Protein AF-A0A7C5RYH3-F1 (afdb_monomer_lite)

Foldseek 3Di:
DVQVLVVCLVPFQFEEEEACDPPVPSVVSNVVSNRQYEYEDCDDDDDPRHHYDHADLQHGPLVSCAPGQEYEYEADDPVSVVSVVVSCLVRQHKYKYAHPDPDDDPFPFDDGDPGTIGIDHRD

Structure (mmCIF, N/CA/C/O backbone):
data_AF-A0A7C5RYH3-F1
#
_entry.id   AF-A0A7C5RYH3-F1
#
loop_
_atom_site.group_PDB
_atom_site.id
_atom_site.type_symbol
_atom_site.label_atom_id
_atom_site.label_alt_id
_atom_site.label_comp_id
_atom_site.label_asym_id
_atom_site.label_entity_id
_atom_site.label_seq_id
_atom_site.pdbx_PDB_ins_code
_atom_site.Cartn_x
_atom_site.Cartn_y
_atom_site.Cartn_z
_atom_site.occupancy
_atom_site.B_iso_or_equiv
_atom_site.auth_seq_id
_atom_site.auth_comp_id
_atom_site.auth_asym_id
_atom_site.auth_atom_id
_atom_site.pdbx_PDB_model_num
ATOM 1 N N . MET A 1 1 ? 10.563 -3.375 7.337 1.00 87.44 1 MET A N 1
ATOM 2 C CA . MET A 1 1 ? 9.117 -3.408 7.024 1.00 87.44 1 MET A CA 1
ATOM 3 C C . MET A 1 1 ? 8.221 -3.393 8.261 1.00 87.44 1 MET A C 1
ATOM 5 O O . MET A 1 1 ? 7.175 -2.771 8.184 1.00 87.44 1 MET A O 1
ATOM 9 N N . ILE A 1 2 ? 8.636 -3.958 9.407 1.00 90.69 2 ILE A N 1
ATOM 10 C CA . ILE A 1 2 ? 7.852 -3.977 10.666 1.00 90.69 2 ILE A CA 1
ATOM 11 C C . ILE A 1 2 ? 7.256 -2.609 11.037 1.00 90.69 2 ILE A C 1
ATOM 13 O O . ILE A 1 2 ? 6.063 -2.517 11.279 1.00 90.69 2 ILE A O 1
ATOM 17 N N . GLY A 1 3 ? 8.046 -1.529 10.990 1.00 93.75 3 GLY A N 1
ATOM 18 C CA . GLY A 1 3 ? 7.526 -0.193 11.304 1.00 93.75 3 GLY A CA 1
ATOM 19 C C . GLY A 1 3 ? 6.381 0.270 10.393 1.00 93.75 3 GLY A C 1
ATOM 20 O O . GLY A 1 3 ? 5.484 0.954 10.865 1.00 93.75 3 GLY A O 1
ATOM 21 N N . LEU A 1 4 ? 6.369 -0.133 9.117 1.00 96.06 4 LEU A N 1
ATOM 22 C CA . LEU A 1 4 ? 5.270 0.195 8.205 1.00 96.06 4 LEU A CA 1
ATOM 23 C C . LEU A 1 4 ? 4.020 -0.617 8.551 1.00 96.06 4 LEU A C 1
ATOM 25 O O . LEU A 1 4 ? 2.931 -0.061 8.609 1.00 96.06 4 LEU A O 1
ATOM 29 N N . ILE A 1 5 ? 4.194 -1.913 8.822 1.00 97.62 5 ILE A N 1
ATOM 30 C CA . ILE A 1 5 ? 3.107 -2.807 9.238 1.00 97.62 5 ILE A CA 1
ATOM 31 C C . ILE A 1 5 ? 2.443 -2.266 10.506 1.00 97.62 5 ILE A C 1
ATOM 33 O O . ILE A 1 5 ? 1.222 -2.164 10.553 1.00 97.62 5 ILE A O 1
ATOM 37 N N . ASP A 1 6 ? 3.238 -1.879 11.506 1.00 97.00 6 ASP A N 1
ATOM 38 C CA . ASP A 1 6 ? 2.724 -1.334 12.762 1.00 97.00 6 ASP A CA 1
ATOM 39 C C . ASP A 1 6 ? 1.961 -0.030 12.534 1.00 97.00 6 ASP A C 1
ATOM 41 O O . ASP A 1 6 ? 0.803 0.060 12.932 1.00 97.00 6 ASP A O 1
ATOM 45 N N . TYR A 1 7 ? 2.560 0.919 11.804 1.00 97.62 7 TYR A N 1
ATOM 46 C CA . TYR A 1 7 ? 1.914 2.190 11.474 1.00 97.62 7 TYR A CA 1
ATOM 47 C C . TYR A 1 7 ? 0.558 1.992 10.792 1.00 97.62 7 TYR A C 1
ATOM 49 O O . TYR A 1 7 ? -0.415 2.651 11.152 1.00 97.62 7 TYR A O 1
ATOM 57 N N . ILE A 1 8 ? 0.495 1.090 9.807 1.00 98.06 8 ILE A N 1
ATOM 58 C CA . ILE A 1 8 ? -0.748 0.806 9.093 1.00 98.06 8 ILE A CA 1
ATOM 59 C C . ILE A 1 8 ? -1.761 0.155 10.043 1.00 98.06 8 ILE A C 1
ATOM 61 O O . ILE A 1 8 ? -2.892 0.625 10.130 1.00 98.06 8 ILE A O 1
ATOM 65 N N . SER A 1 9 ? -1.356 -0.876 10.791 1.00 97.56 9 SER A N 1
ATOM 66 C CA . SER A 1 9 ? -2.258 -1.617 11.685 1.00 97.56 9 SER A CA 1
ATOM 67 C C . SER A 1 9 ? -2.805 -0.794 12.856 1.00 97.56 9 SER A C 1
ATOM 69 O O . SER A 1 9 ? -3.859 -1.121 13.386 1.00 97.56 9 SER A O 1
ATOM 71 N N . GLU A 1 10 ? -2.108 0.269 13.262 1.00 96.94 10 GLU A N 1
ATOM 72 C CA . GLU A 1 10 ? -2.549 1.183 14.324 1.00 96.94 10 GLU A CA 1
ATOM 73 C C . GLU A 1 10 ? -3.600 2.196 13.843 1.00 96.94 10 GLU A C 1
ATOM 75 O O . GLU A 1 10 ? -4.301 2.782 14.666 1.00 96.94 10 GLU A O 1
ATOM 80 N N . LYS A 1 11 ? -3.696 2.439 12.529 1.00 97.56 11 LYS A N 1
ATOM 81 C CA . LYS A 1 11 ? -4.458 3.566 11.967 1.00 97.56 11 LYS A CA 1
ATOM 82 C C . LYS A 1 11 ? -5.551 3.180 10.982 1.00 97.56 11 LYS A C 1
ATOM 84 O O . LYS A 1 11 ? -6.498 3.942 10.819 1.00 97.56 11 LYS A O 1
ATOM 89 N N . TYR A 1 12 ? -5.426 2.035 10.320 1.00 98.12 12 TYR A N 1
ATOM 90 C CA . TYR A 1 12 ? -6.318 1.650 9.233 1.00 98.12 12 TYR A CA 1
ATOM 91 C C . TYR A 1 12 ? -6.805 0.217 9.399 1.00 98.12 12 TYR A C 1
ATOM 93 O O . TYR A 1 12 ? -6.037 -0.668 9.765 1.00 98.12 12 TYR A O 1
ATOM 101 N N . SER A 1 13 ? -8.068 -0.012 9.035 1.00 97.12 13 SER A N 1
ATOM 102 C CA . SER A 1 13 ? -8.698 -1.340 9.074 1.00 97.12 13 SER A CA 1
ATOM 103 C C . SER A 1 13 ? -8.972 -1.925 7.688 1.00 97.12 13 SER A C 1
ATOM 105 O O . SER A 1 13 ? -9.091 -3.139 7.565 1.00 97.12 13 SER A O 1
ATOM 107 N N . ASN A 1 14 ? -9.068 -1.084 6.650 1.00 97.38 14 ASN A N 1
ATOM 108 C CA . ASN A 1 14 ? -9.335 -1.475 5.262 1.00 97.38 14 ASN A CA 1
ATOM 109 C C . ASN A 1 14 ? -8.263 -0.876 4.356 1.00 97.38 14 ASN A C 1
ATOM 111 O O . ASN A 1 14 ? -8.200 0.349 4.209 1.00 97.38 14 ASN A O 1
ATOM 115 N N . VAL A 1 15 ? -7.432 -1.728 3.763 1.00 98.44 15 VAL A N 1
ATOM 116 C CA . VAL A 1 15 ? -6.252 -1.294 3.010 1.00 98.44 15 VAL A CA 1
ATOM 117 C C . VAL A 1 15 ? -6.139 -2.019 1.674 1.00 98.44 15 VAL A C 1
ATOM 119 O O . VAL A 1 15 ? -6.568 -3.170 1.546 1.00 98.44 15 VAL A O 1
ATOM 122 N N . VAL A 1 16 ? -5.526 -1.356 0.694 1.00 98.56 16 VAL A N 1
ATOM 123 C CA . VAL A 1 16 ? -5.210 -1.954 -0.607 1.00 98.56 16 VAL A CA 1
ATOM 124 C C . VAL A 1 16 ? -3.722 -1.835 -0.903 1.00 98.56 16 VAL A C 1
ATOM 126 O O . VAL A 1 16 ? -3.184 -0.728 -0.922 1.00 98.56 16 VAL A O 1
ATOM 129 N N . GLU A 1 17 ? -3.074 -2.968 -1.165 1.00 98.50 17 GLU A N 1
ATOM 130 C CA . GLU A 1 17 ? -1.715 -3.007 -1.704 1.00 98.50 17 GLU A CA 1
ATOM 131 C C . GLU A 1 17 ? -1.750 -2.918 -3.228 1.00 98.50 17 GLU A C 1
ATOM 133 O O . GLU A 1 17 ? -2.303 -3.798 -3.885 1.00 98.50 17 GLU A O 1
ATOM 138 N N . ILE A 1 18 ? -1.142 -1.877 -3.793 1.00 98.56 18 ILE A N 1
ATOM 139 C CA . ILE A 1 18 ? -1.002 -1.696 -5.239 1.00 98.56 18 ILE A CA 1
ATOM 140 C C . ILE A 1 18 ? 0.378 -2.190 -5.669 1.00 98.56 18 ILE A C 1
ATOM 142 O O . ILE A 1 18 ? 1.398 -1.658 -5.220 1.00 98.56 18 ILE A O 1
ATOM 146 N N . GLY A 1 19 ? 0.403 -3.154 -6.585 1.00 97.56 19 GLY A N 1
ATOM 147 C CA . GLY A 1 19 ? 1.629 -3.762 -7.095 1.00 97.56 19 GLY A CA 1
ATOM 148 C C . GLY A 1 19 ? 2.265 -4.712 -6.083 1.00 97.56 19 GLY A C 1
ATOM 149 O O . GLY A 1 19 ? 3.451 -4.578 -5.790 1.00 97.56 19 GLY A O 1
ATOM 150 N N . ILE A 1 20 ? 1.480 -5.640 -5.519 1.00 96.62 20 ILE A N 1
ATOM 151 C CA . ILE A 1 20 ? 1.968 -6.608 -4.513 1.00 96.62 20 ILE A CA 1
ATOM 152 C C . ILE A 1 20 ? 3.120 -7.481 -5.043 1.00 96.62 20 ILE A C 1
ATOM 154 O O . ILE A 1 20 ? 3.979 -7.936 -4.280 1.00 96.62 20 ILE A O 1
ATOM 158 N N . GLY A 1 21 ? 3.161 -7.720 -6.360 1.00 94.62 21 GLY A N 1
ATOM 159 C CA . GLY A 1 21 ? 4.187 -8.524 -7.004 1.00 94.62 21 GLY A CA 1
ATOM 160 C C . GLY A 1 21 ? 4.373 -9.887 -6.335 1.00 94.62 21 GLY A C 1
ATOM 161 O O . GLY A 1 21 ? 3.413 -10.553 -5.971 1.00 94.62 21 GLY A O 1
ATOM 162 N N . ARG A 1 22 ? 5.639 -10.296 -6.169 1.00 93.81 22 ARG A N 1
ATOM 163 C CA . ARG A 1 22 ? 6.042 -11.588 -5.579 1.00 93.81 22 ARG A CA 1
ATOM 164 C C . ARG A 1 22 ? 6.346 -11.537 -4.077 1.00 93.81 22 ARG A C 1
ATOM 166 O O . ARG A 1 22 ? 6.692 -12.572 -3.509 1.00 93.81 22 ARG A O 1
ATOM 173 N N . TYR A 1 23 ? 6.252 -10.364 -3.455 1.00 93.25 23 TYR A N 1
ATOM 174 C CA . TYR A 1 23 ? 6.728 -10.098 -2.094 1.00 93.25 23 TYR A CA 1
ATOM 175 C C . TYR A 1 23 ? 5.562 -9.624 -1.209 1.00 93.25 23 TYR A C 1
ATOM 177 O O . TYR A 1 23 ? 5.462 -8.445 -0.880 1.00 93.25 23 TYR A O 1
ATOM 185 N N . PRO A 1 24 ? 4.636 -10.532 -0.840 1.00 94.94 24 PRO A N 1
ATOM 186 C CA . PRO A 1 24 ? 3.396 -10.180 -0.150 1.00 94.94 24 PRO A CA 1
ATOM 187 C C . PRO A 1 24 ? 3.583 -10.000 1.365 1.00 94.94 24 PRO A C 1
ATOM 189 O O . PRO A 1 24 ? 2.604 -10.084 2.111 1.00 94.94 24 PRO A O 1
ATOM 192 N N . GLU A 1 25 ? 4.811 -9.850 1.880 1.00 95.50 25 GLU A N 1
ATOM 193 C CA . GLU A 1 25 ? 5.059 -9.961 3.321 1.00 95.50 25 GLU A CA 1
ATOM 194 C C . GLU A 1 25 ? 4.310 -8.909 4.143 1.00 95.50 25 GLU A C 1
ATOM 196 O O . GLU A 1 25 ? 3.889 -9.195 5.267 1.00 95.50 25 GLU A O 1
ATOM 201 N N . VAL A 1 26 ? 4.112 -7.708 3.594 1.00 96.56 26 VAL A N 1
ATOM 202 C CA . VAL A 1 26 ? 3.385 -6.634 4.278 1.00 96.56 26 VAL A CA 1
ATOM 203 C C . VAL A 1 26 ? 1.891 -6.913 4.273 1.00 96.56 26 VAL A C 1
ATOM 205 O O . VAL A 1 26 ? 1.317 -6.962 5.362 1.00 96.56 26 VAL A O 1
ATOM 208 N N . ALA A 1 27 ? 1.280 -7.176 3.111 1.00 97.25 27 ALA A N 1
ATOM 209 C CA . ALA A 1 27 ? -0.127 -7.573 3.040 1.00 97.25 27 ALA A CA 1
ATOM 210 C C . ALA A 1 27 ? -0.432 -8.769 3.945 1.00 97.25 27 ALA A C 1
ATOM 212 O O . ALA A 1 27 ? -1.411 -8.746 4.689 1.00 97.25 27 ALA A O 1
ATOM 213 N N . TYR A 1 28 ? 0.421 -9.794 3.942 1.00 96.06 28 TYR A N 1
ATOM 214 C CA . TYR A 1 28 ? 0.208 -10.980 4.765 1.00 96.06 28 TYR A CA 1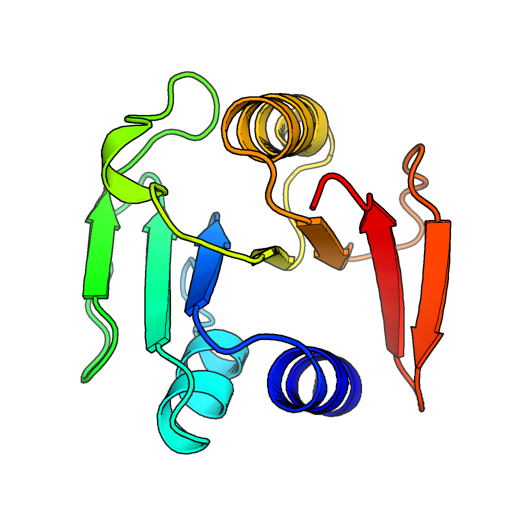
ATOM 215 C C . TYR A 1 28 ? 0.324 -10.671 6.261 1.00 96.06 28 TYR A C 1
ATOM 217 O O . TYR A 1 28 ? -0.507 -11.111 7.053 1.00 96.06 28 TYR A O 1
ATOM 225 N N . SER A 1 29 ? 1.308 -9.861 6.663 1.00 96.75 29 SER A N 1
ATOM 226 C CA . SER A 1 29 ? 1.459 -9.448 8.065 1.00 96.75 29 SER A CA 1
ATOM 227 C C . SER A 1 29 ? 0.279 -8.605 8.553 1.00 96.75 29 SER A C 1
ATOM 229 O O . SER A 1 29 ? -0.145 -8.749 9.698 1.00 96.75 29 SER A O 1
ATOM 231 N N . LEU A 1 30 ? -0.264 -7.738 7.696 1.00 97.25 30 LEU A N 1
ATOM 232 C CA . LEU A 1 30 ? -1.457 -6.945 7.998 1.00 97.25 30 LEU A CA 1
ATOM 233 C C . LEU A 1 30 ? -2.703 -7.828 8.100 1.00 97.25 30 LEU A C 1
ATOM 235 O O . LEU A 1 30 ? -3.458 -7.705 9.064 1.00 97.25 30 LEU A O 1
ATOM 239 N N . TYR A 1 31 ? -2.874 -8.769 7.172 1.00 96.56 31 TYR A N 1
ATOM 240 C CA . TYR A 1 31 ? -3.947 -9.759 7.216 1.00 96.56 31 TYR A CA 1
ATOM 241 C C . TYR A 1 31 ? -3.925 -10.577 8.519 1.00 96.56 31 TYR A C 1
ATOM 243 O O . TYR A 1 31 ? -4.949 -10.700 9.189 1.00 96.56 31 TYR A O 1
ATOM 251 N N . LEU A 1 32 ? -2.752 -11.065 8.943 1.00 95.81 32 LEU A N 1
ATOM 252 C CA . LEU A 1 32 ? -2.598 -11.792 10.212 1.00 95.81 32 LEU A CA 1
ATOM 253 C C . LEU A 1 32 ? -2.908 -10.936 11.451 1.00 95.81 32 LEU A C 1
ATOM 255 O O . LEU A 1 32 ? -3.263 -11.480 12.494 1.00 95.81 32 LEU A O 1
ATOM 259 N N . LYS A 1 33 ? -2.798 -9.608 11.344 1.00 96.12 33 LYS A N 1
ATOM 260 C CA . LYS A 1 33 ? -3.205 -8.654 12.386 1.00 96.12 33 LYS A CA 1
ATOM 261 C C . LYS A 1 33 ? -4.706 -8.324 12.354 1.00 96.12 33 LYS A C 1
ATOM 263 O O . LYS A 1 33 ? -5.149 -7.481 13.127 1.00 96.12 33 LYS A O 1
ATOM 268 N N . GLY A 1 34 ? -5.488 -8.972 11.488 1.00 96.12 34 GLY A N 1
ATOM 269 C CA . GLY A 1 34 ? -6.931 -8.756 11.359 1.00 96.12 34 GLY A CA 1
ATOM 270 C C . GLY A 1 34 ? -7.314 -7.556 10.491 1.00 96.12 34 GLY A C 1
ATOM 271 O O . GLY A 1 34 ? -8.484 -7.180 10.463 1.00 96.12 34 GLY A O 1
ATOM 272 N N . ILE A 1 35 ? -6.358 -6.957 9.776 1.00 97.31 35 ILE A N 1
ATOM 273 C CA . ILE A 1 35 ? -6.646 -5.883 8.822 1.00 97.31 35 ILE A CA 1
ATOM 274 C C . ILE A 1 35 ? -7.278 -6.495 7.571 1.00 97.31 35 ILE A C 1
ATOM 276 O O . ILE A 1 35 ? -6.823 -7.521 7.060 1.00 97.31 35 ILE A O 1
ATOM 280 N N . ASN A 1 36 ? -8.322 -5.858 7.046 1.00 96.56 36 ASN A N 1
ATOM 281 C CA . ASN A 1 36 ? -8.910 -6.246 5.776 1.00 96.56 36 ASN A CA 1
ATOM 282 C C . ASN A 1 36 ? -8.017 -5.758 4.626 1.00 96.56 36 ASN A C 1
ATOM 284 O O . ASN A 1 36 ? -7.982 -4.564 4.320 1.00 96.56 36 ASN A O 1
ATOM 288 N N . VAL A 1 37 ? -7.305 -6.697 3.999 1.00 97.31 37 VAL A N 1
ATOM 289 C CA . VAL A 1 37 ? -6.352 -6.426 2.919 1.00 97.31 37 VAL A CA 1
ATOM 290 C C . VAL A 1 37 ? -6.905 -6.897 1.576 1.00 97.31 37 VAL A C 1
ATOM 292 O O . VAL A 1 37 ? -7.287 -8.060 1.408 1.00 97.31 37 VAL A O 1
ATOM 295 N N . ILE A 1 38 ? -6.900 -5.988 0.607 1.00 97.62 38 ILE A N 1
ATOM 296 C CA . ILE A 1 38 ? -7.003 -6.300 -0.820 1.00 97.62 38 ILE A CA 1
ATOM 297 C C . ILE A 1 38 ? -5.628 -6.063 -1.451 1.00 97.62 38 ILE A C 1
ATOM 299 O O . ILE A 1 38 ? -4.889 -5.180 -1.024 1.00 97.62 38 ILE A O 1
ATOM 303 N N . ALA A 1 39 ? -5.273 -6.845 -2.460 1.00 98.12 39 ALA A N 1
ATOM 304 C CA . ALA A 1 39 ? -4.059 -6.656 -3.236 1.00 98.12 39 ALA A CA 1
ATOM 305 C C . ALA A 1 39 ? -4.380 -6.562 -4.727 1.00 98.12 39 ALA A C 1
ATOM 307 O O . ALA A 1 39 ? -5.263 -7.269 -5.222 1.00 98.12 39 ALA A O 1
ATOM 308 N N . THR A 1 40 ? -3.648 -5.711 -5.438 1.00 98.44 40 THR A N 1
ATOM 309 C CA . THR A 1 40 ? -3.745 -5.576 -6.889 1.00 98.44 40 THR A CA 1
ATOM 310 C C . THR A 1 40 ? -2.378 -5.669 -7.545 1.00 98.44 40 THR A C 1
ATOM 312 O O . THR A 1 40 ? -1.367 -5.270 -6.968 1.00 98.44 40 THR A O 1
ATOM 315 N N . ASP A 1 41 ? -2.342 -6.193 -8.763 1.00 98.25 41 ASP A N 1
ATOM 316 C CA . ASP A 1 41 ? -1.175 -6.167 -9.647 1.00 98.25 41 ASP A CA 1
ATOM 317 C C . ASP A 1 41 ? -1.644 -6.340 -11.101 1.00 98.25 41 ASP A C 1
ATOM 319 O O . ASP A 1 41 ? -2.758 -6.804 -11.342 1.00 98.25 41 ASP A O 1
ATOM 323 N N . ILE A 1 42 ? -0.808 -5.990 -12.076 1.00 97.75 42 ILE A N 1
ATOM 324 C CA . ILE A 1 42 ? -1.100 -6.245 -13.495 1.00 97.75 42 ILE A CA 1
ATOM 325 C C . ILE A 1 42 ? -0.934 -7.729 -13.852 1.00 97.75 42 ILE A C 1
ATOM 327 O O . ILE A 1 42 ? -1.494 -8.196 -14.844 1.00 97.75 42 ILE A O 1
ATOM 331 N N . TYR A 1 43 ? -0.184 -8.483 -13.044 1.00 96.94 43 TYR A N 1
ATOM 332 C CA . TYR A 1 43 ? -0.030 -9.929 -13.172 1.00 96.94 43 TYR A CA 1
ATOM 333 C C . TYR A 1 43 ? -0.835 -10.668 -12.109 1.00 96.94 43 TYR A C 1
ATOM 335 O O . TYR A 1 43 ? -0.990 -10.201 -10.989 1.00 96.94 43 TYR A O 1
ATOM 343 N N . TYR A 1 44 ? -1.312 -11.869 -12.428 1.00 94.69 44 TYR A N 1
ATOM 344 C CA . TYR A 1 44 ? -2.009 -12.692 -11.445 1.00 94.69 44 TYR A CA 1
ATOM 345 C C . TYR A 1 44 ? -1.051 -13.266 -10.394 1.00 94.69 44 TYR A C 1
ATOM 347 O O . TYR A 1 44 ? -0.098 -13.972 -10.733 1.00 94.69 44 TYR A O 1
ATOM 355 N N . PHE A 1 45 ? -1.378 -13.052 -9.119 1.00 93.19 45 PHE A N 1
ATOM 356 C CA . PHE A 1 45 ? -0.758 -13.729 -7.984 1.00 93.19 45 PHE A CA 1
ATOM 357 C C . PHE A 1 45 ? -1.834 -14.315 -7.067 1.00 93.19 45 PHE A C 1
ATOM 359 O O . PHE A 1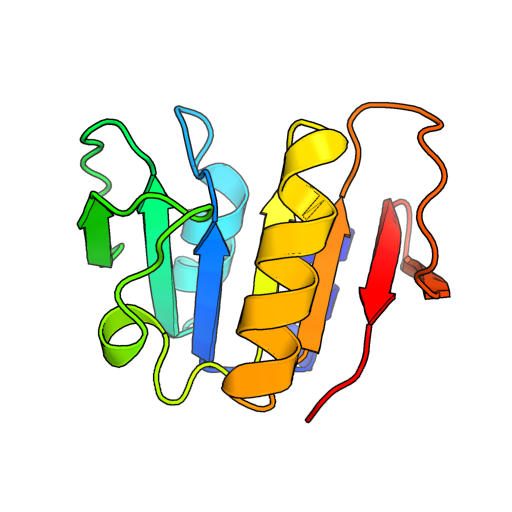 45 ? -2.931 -13.776 -6.943 1.00 93.19 45 PHE A O 1
ATOM 366 N N . SER A 1 46 ? -1.523 -15.435 -6.413 1.00 88.44 46 SER A N 1
ATOM 367 C CA . SER A 1 46 ? -2.434 -16.082 -5.469 1.00 88.44 46 SER A CA 1
ATOM 368 C C . SER A 1 46 ? -1.758 -16.235 -4.117 1.00 88.44 46 SER A C 1
ATOM 370 O O . SER A 1 46 ? -0.747 -16.928 -3.988 1.00 88.44 46 SER A O 1
ATOM 372 N N . TYR A 1 47 ? -2.332 -15.583 -3.108 1.00 87.25 47 TYR A N 1
ATOM 373 C CA . TYR A 1 47 ? -1.853 -15.619 -1.733 1.00 87.25 47 TYR A CA 1
ATOM 374 C C . TYR A 1 47 ? -2.996 -16.008 -0.810 1.00 87.25 47 TYR A C 1
ATOM 376 O O . TYR A 1 47 ? -4.060 -15.389 -0.807 1.00 87.25 47 TYR A O 1
ATOM 384 N N . LYS A 1 48 ? -2.784 -17.059 -0.016 1.00 85.06 48 LYS A N 1
ATOM 385 C CA . LYS A 1 48 ? -3.813 -17.582 0.882 1.00 85.06 48 LYS A CA 1
ATOM 386 C C . LYS A 1 48 ? -4.272 -16.489 1.855 1.00 85.06 48 LYS A C 1
ATOM 388 O O . LYS A 1 48 ? -3.460 -15.942 2.592 1.00 85.06 48 LYS A O 1
ATOM 393 N N . GLY A 1 49 ? -5.576 -16.219 1.868 1.00 83.69 49 GLY A N 1
ATOM 394 C CA . GLY A 1 49 ? -6.205 -15.255 2.777 1.00 83.69 49 GLY A CA 1
ATOM 395 C C . GLY A 1 49 ? -6.238 -13.807 2.277 1.00 83.69 49 GLY A C 1
ATOM 396 O O . GLY A 1 49 ? -6.976 -13.009 2.845 1.00 83.69 49 GLY A O 1
ATOM 397 N N . ILE A 1 50 ? -5.527 -13.471 1.196 1.00 93.44 50 ILE A N 1
ATOM 398 C CA . ILE A 1 50 ? -5.538 -12.122 0.614 1.00 93.44 50 ILE A CA 1
ATOM 399 C C . ILE A 1 50 ? -6.471 -12.113 -0.596 1.00 93.44 50 ILE A C 1
ATOM 401 O O . ILE A 1 50 ? -6.339 -12.932 -1.507 1.00 93.44 50 ILE A O 1
ATOM 405 N N . ARG A 1 51 ? -7.415 -11.167 -0.624 1.00 95.12 51 ARG A N 1
ATOM 406 C CA . ARG A 1 51 ? -8.254 -10.941 -1.807 1.00 95.12 51 ARG A CA 1
ATOM 407 C C . ARG A 1 51 ? -7.425 -10.240 -2.873 1.00 95.12 51 ARG A C 1
ATOM 409 O O . ARG A 1 51 ? -6.903 -9.160 -2.618 1.00 95.12 51 ARG A O 1
ATOM 416 N N . PHE A 1 52 ? -7.316 -10.852 -4.045 1.00 97.50 52 PHE A N 1
ATOM 417 C CA . PHE A 1 52 ? -6.471 -10.369 -5.130 1.00 97.50 52 PHE A CA 1
ATOM 418 C C . PHE A 1 52 ? -7.301 -10.006 -6.365 1.00 97.50 52 PHE A C 1
ATOM 420 O O . PHE A 1 52 ? -8.195 -10.765 -6.746 1.00 97.50 52 PHE A O 1
ATOM 427 N N . PHE A 1 53 ? -6.966 -8.890 -7.011 1.00 97.81 53 PHE A N 1
ATOM 428 C CA . PHE A 1 53 ? -7.538 -8.481 -8.293 1.00 97.81 53 PHE A CA 1
ATOM 429 C C . PHE A 1 53 ? -6.435 -8.112 -9.284 1.00 97.81 53 PHE A C 1
ATOM 431 O O . PHE A 1 53 ? -5.478 -7.427 -8.932 1.00 97.81 53 PHE A O 1
ATOM 438 N N . ILE A 1 54 ? -6.589 -8.541 -10.537 1.00 98.31 54 ILE A N 1
ATOM 439 C CA . ILE A 1 54 ? -5.750 -8.036 -11.625 1.00 98.31 54 ILE A CA 1
ATOM 440 C C . ILE A 1 54 ? -6.271 -6.643 -11.983 1.00 98.31 54 ILE A C 1
ATOM 442 O O . ILE A 1 54 ? -7.423 -6.529 -12.400 1.00 98.31 54 ILE A O 1
ATOM 446 N N . ASP A 1 55 ? -5.457 -5.606 -11.803 1.00 98.38 55 ASP A N 1
ATOM 447 C CA . ASP A 1 55 ? -5.845 -4.221 -12.089 1.00 98.38 55 ASP A CA 1
ATOM 448 C C . ASP A 1 55 ? -4.635 -3.373 -12.498 1.00 98.38 55 ASP A C 1
ATOM 450 O O . ASP A 1 55 ? -3.535 -3.517 -11.952 1.00 98.38 55 ASP A O 1
ATOM 454 N N . ASN A 1 56 ? -4.842 -2.484 -13.470 1.00 97.94 56 ASN A N 1
ATOM 455 C CA . ASN A 1 56 ? -3.830 -1.542 -13.926 1.00 97.94 56 ASN A CA 1
ATOM 456 C C . ASN A 1 56 ? -4.041 -0.188 -13.249 1.00 97.94 56 ASN A C 1
ATOM 458 O O . ASN A 1 56 ? -4.982 0.528 -13.572 1.00 97.94 56 ASN A O 1
ATOM 462 N N . ILE A 1 57 ? -3.099 0.225 -12.401 1.00 98.25 57 ILE A N 1
ATOM 463 C CA . ILE A 1 57 ? -3.193 1.500 -11.681 1.00 98.25 57 ILE A CA 1
ATOM 464 C C . ILE A 1 57 ? -3.278 2.732 -12.597 1.00 98.25 57 ILE A C 1
ATOM 466 O O . ILE A 1 57 ? -3.767 3.774 -12.165 1.00 98.25 57 ILE A O 1
ATOM 470 N N . MET A 1 58 ? -2.813 2.640 -13.848 1.00 98.06 58 MET A N 1
ATOM 471 C CA . MET A 1 58 ? -2.931 3.732 -14.822 1.00 98.06 58 MET A CA 1
ATOM 472 C C . MET A 1 58 ? -4.377 3.943 -15.294 1.00 98.06 58 MET A C 1
ATOM 474 O O . MET A 1 58 ? -4.749 5.067 -15.633 1.00 98.06 58 MET A O 1
ATOM 478 N N . GLU A 1 59 ? -5.189 2.885 -15.267 1.00 97.75 59 GLU A N 1
ATOM 479 C CA . GLU A 1 59 ? -6.600 2.856 -15.664 1.00 97.75 59 GLU A CA 1
ATOM 480 C C . GLU A 1 59 ? -7.399 1.988 -14.670 1.00 97.75 59 GLU A C 1
ATOM 482 O O . GLU A 1 59 ? -7.881 0.911 -15.029 1.00 97.75 59 GLU A O 1
ATOM 487 N N . PRO A 1 60 ? -7.502 2.413 -13.395 1.00 97.88 60 PRO A N 1
ATOM 488 C CA . PRO A 1 60 ? -7.937 1.531 -12.324 1.00 97.88 60 PRO A CA 1
ATOM 489 C C . PRO A 1 60 ? -9.445 1.300 -12.352 1.00 97.88 60 PRO A C 1
ATOM 491 O O . PRO A 1 60 ? -10.235 2.244 -12.491 1.00 97.88 60 PRO A O 1
ATOM 494 N N . ASN A 1 61 ? -9.871 0.064 -12.099 1.00 98.12 61 ASN A N 1
ATOM 495 C CA . ASN A 1 6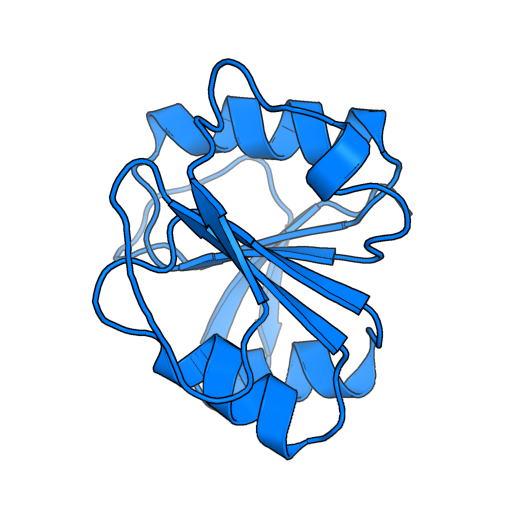1 ? -11.264 -0.216 -11.781 1.00 98.12 61 ASN A CA 1
ATOM 496 C C . ASN A 1 61 ? -11.573 0.245 -10.347 1.00 98.12 61 ASN A C 1
ATOM 498 O O . ASN A 1 61 ? -11.389 -0.482 -9.369 1.00 98.12 61 ASN A O 1
ATOM 502 N N . VAL A 1 62 ? -12.090 1.471 -10.229 1.00 97.38 62 VAL A N 1
ATOM 503 C CA . VAL A 1 62 ? -12.378 2.152 -8.953 1.00 97.38 62 VAL A CA 1
ATOM 504 C C . VAL A 1 62 ? -13.237 1.311 -7.999 1.00 97.38 62 VAL A C 1
ATOM 506 O O . VAL A 1 62 ? -13.071 1.411 -6.783 1.00 97.38 62 VAL A O 1
ATOM 509 N N . SER A 1 63 ? -14.113 0.439 -8.509 1.00 97.44 63 SER A N 1
ATOM 510 C CA . SER A 1 63 ? -14.958 -0.422 -7.673 1.00 97.44 63 SER A CA 1
ATOM 511 C C . SER A 1 63 ? -14.161 -1.374 -6.774 1.00 97.44 63 SER A C 1
ATOM 513 O O . SER A 1 63 ? -14.647 -1.715 -5.698 1.00 97.44 63 SER A O 1
ATOM 515 N N . ILE A 1 64 ? -12.942 -1.762 -7.166 1.00 97.69 64 ILE A N 1
ATOM 516 C CA . ILE A 1 64 ? -12.044 -2.610 -6.358 1.00 97.69 64 ILE A CA 1
ATOM 517 C C . ILE A 1 64 ? -11.588 -1.882 -5.086 1.00 97.69 64 ILE A C 1
ATOM 519 O O . ILE A 1 64 ? -11.414 -2.497 -4.036 1.00 97.69 64 ILE A O 1
ATOM 523 N N . TYR A 1 65 ? -11.409 -0.566 -5.182 1.00 97.94 65 TYR A N 1
ATOM 524 C CA . TYR A 1 65 ? -10.799 0.267 -4.147 1.00 97.94 65 TYR A CA 1
ATOM 525 C C . TYR A 1 65 ? -11.824 0.927 -3.216 1.00 97.94 65 TYR A C 1
ATOM 527 O O . TYR A 1 65 ? -11.453 1.599 -2.254 1.00 97.94 65 TYR A O 1
ATOM 535 N N . ASN A 1 66 ? -13.118 0.764 -3.494 1.00 93.12 66 ASN A N 1
ATOM 536 C CA . ASN A 1 66 ? -14.170 1.459 -2.768 1.00 93.12 66 ASN A CA 1
ATOM 537 C C . ASN A 1 66 ? -14.197 1.067 -1.278 1.00 93.12 66 ASN A C 1
ATOM 539 O O . ASN A 1 66 ? -14.188 -0.114 -0.930 1.00 93.12 66 ASN A O 1
ATOM 543 N N . GLY A 1 67 ? -14.251 2.066 -0.394 1.00 94.44 67 GLY A N 1
ATOM 544 C CA . GLY A 1 67 ? -14.229 1.871 1.060 1.00 94.44 67 GL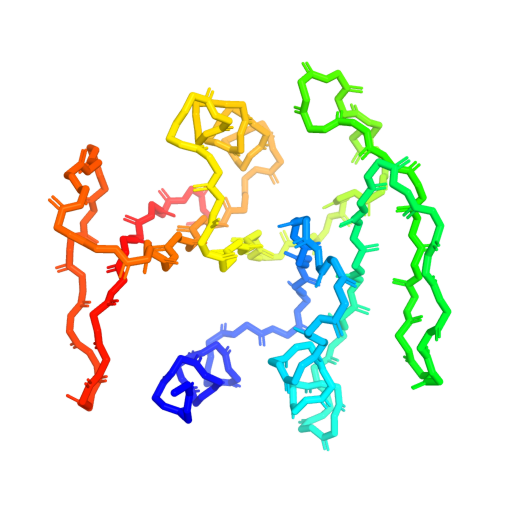Y A CA 1
ATOM 545 C C . GLY A 1 67 ? -12.845 1.586 1.660 1.00 94.44 67 GLY A C 1
ATOM 546 O O . GLY A 1 67 ? -12.749 1.352 2.867 1.00 94.44 67 GLY A O 1
ATOM 547 N N . ALA A 1 68 ? -11.774 1.608 0.860 1.00 97.75 68 ALA A N 1
ATOM 548 C CA . ALA A 1 68 ? -10.414 1.597 1.385 1.00 97.75 68 ALA A CA 1
ATOM 549 C C . ALA A 1 68 ? -10.132 2.902 2.144 1.00 97.75 68 ALA A C 1
ATOM 551 O O . ALA A 1 68 ? -10.398 3.984 1.632 1.00 97.75 68 ALA A O 1
ATOM 552 N N . GLY A 1 69 ? -9.567 2.799 3.349 1.00 98.06 69 GLY A N 1
ATOM 553 C CA . GLY A 1 69 ? -9.050 3.964 4.079 1.00 98.06 69 GLY A CA 1
ATOM 554 C C . GLY A 1 69 ? -7.604 4.291 3.703 1.00 98.06 69 GLY A C 1
ATOM 555 O O . GLY A 1 69 ? -7.157 5.420 3.876 1.00 98.06 69 GLY A O 1
ATOM 556 N N . LEU A 1 70 ? -6.880 3.307 3.163 1.00 98.75 70 LEU A N 1
ATOM 557 C CA . LEU A 1 70 ? -5.494 3.448 2.743 1.00 98.75 70 LEU A CA 1
ATOM 558 C C . LEU A 1 70 ? -5.228 2.670 1.456 1.00 98.75 70 LEU A C 1
ATOM 560 O O . LEU A 1 70 ? -5.492 1.468 1.372 1.00 98.75 70 LEU A O 1
ATOM 564 N N . LEU A 1 71 ? -4.596 3.341 0.503 1.00 98.75 71 LEU A N 1
ATOM 565 C CA . LEU A 1 71 ? -3.844 2.718 -0.576 1.00 98.75 71 LEU A CA 1
ATOM 566 C C . LEU A 1 71 ? -2.364 2.726 -0.198 1.00 98.75 71 LEU A C 1
ATOM 568 O O . LEU A 1 71 ? -1.847 3.737 0.280 1.00 98.75 71 LEU A O 1
ATOM 572 N N . TYR A 1 72 ? -1.650 1.631 -0.423 1.00 98.56 72 TYR A N 1
ATOM 573 C CA . TYR A 1 72 ? -0.205 1.632 -0.246 1.00 98.56 72 TYR A CA 1
ATOM 574 C C . TYR A 1 72 ? 0.518 0.870 -1.344 1.00 98.56 72 TYR A C 1
ATOM 576 O O . TYR A 1 72 ? -0.023 -0.050 -1.948 1.00 98.56 72 TYR A O 1
ATOM 584 N N . SER A 1 73 ? 1.763 1.261 -1.600 1.00 98.06 73 SER A N 1
ATOM 585 C CA . SER A 1 73 ? 2.638 0.552 -2.528 1.00 98.06 73 SER A CA 1
ATOM 586 C C . SER A 1 73 ? 4.075 0.516 -2.020 1.00 98.06 73 SER A C 1
ATOM 588 O O . SER A 1 73 ? 4.590 1.482 -1.438 1.00 98.06 73 SER A O 1
ATOM 590 N N . ILE A 1 74 ? 4.724 -0.626 -2.232 1.00 96.69 74 ILE A N 1
ATOM 591 C CA . ILE A 1 74 ? 6.095 -0.892 -1.810 1.00 96.69 74 ILE A CA 1
ATOM 592 C C . ILE A 1 74 ? 6.966 -0.927 -3.055 1.00 96.69 74 ILE A C 1
ATOM 594 O O . ILE A 1 74 ? 6.838 -1.803 -3.899 1.00 96.69 74 ILE A O 1
ATOM 598 N N . ARG A 1 75 ? 7.899 0.018 -3.127 1.00 94.56 75 ARG A N 1
ATOM 599 C CA . ARG A 1 75 ? 8.869 0.179 -4.214 1.00 94.56 75 ARG A CA 1
ATOM 600 C C . ARG A 1 75 ? 8.201 0.284 -5.598 1.00 94.56 75 ARG A C 1
ATOM 602 O O . ARG A 1 75 ? 8.664 -0.389 -6.518 1.00 94.56 75 ARG A O 1
ATOM 609 N N . PRO A 1 76 ? 7.139 1.103 -5.766 1.00 95.00 76 PRO A N 1
ATOM 610 C CA . PRO A 1 76 ? 6.568 1.307 -7.089 1.00 95.00 76 PRO A CA 1
ATOM 611 C C . PRO A 1 76 ? 7.565 2.012 -8.004 1.00 95.00 76 PRO A C 1
ATOM 613 O O . PRO A 1 76 ? 8.441 2.744 -7.536 1.00 95.00 76 PRO A O 1
ATOM 616 N N . ALA A 1 77 ? 7.372 1.849 -9.311 1.00 93.62 77 ALA A N 1
ATOM 617 C CA . ALA A 1 77 ? 8.034 2.699 -10.286 1.00 93.62 77 ALA A CA 1
ATOM 618 C C . ALA A 1 77 ? 7.590 4.168 -10.073 1.00 93.62 77 ALA A C 1
ATOM 620 O O . ALA A 1 77 ? 6.386 4.407 -9.898 1.00 93.62 77 ALA A O 1
ATOM 621 N N . PRO A 1 78 ? 8.512 5.151 -10.046 1.00 92.31 78 PRO A N 1
ATOM 622 C CA . PRO A 1 78 ? 8.184 6.535 -9.696 1.00 92.31 78 PRO A CA 1
ATOM 623 C C . PRO A 1 78 ? 7.068 7.154 -10.543 1.00 92.31 78 PRO A C 1
ATOM 625 O O . PRO A 1 78 ? 6.210 7.873 -10.025 1.00 92.31 78 PRO A O 1
ATOM 628 N N . GLU A 1 79 ? 7.028 6.829 -11.832 1.00 93.88 79 GLU A N 1
ATOM 629 C CA . GLU A 1 79 ? 6.021 7.279 -12.791 1.00 93.88 79 GLU A CA 1
ATOM 630 C C . GLU A 1 79 ? 4.605 6.778 -12.476 1.00 93.88 79 GLU A C 1
ATOM 632 O O . GLU A 1 79 ? 3.630 7.389 -12.911 1.00 93.88 79 GLU A O 1
ATOM 637 N N . LEU A 1 80 ? 4.460 5.705 -11.692 1.00 96.25 80 LEU A N 1
ATOM 638 C CA . LEU A 1 80 ? 3.154 5.162 -11.313 1.00 96.25 80 LEU A CA 1
ATOM 639 C C . LEU A 1 80 ? 2.538 5.891 -10.113 1.00 96.25 80 LEU A C 1
ATOM 641 O O . LEU A 1 80 ? 1.317 5.875 -9.935 1.00 96.25 80 LEU A O 1
ATOM 645 N N . VAL A 1 81 ? 3.352 6.584 -9.311 1.00 96.25 81 VAL A N 1
ATOM 646 C CA . VAL A 1 81 ? 2.899 7.244 -8.076 1.00 96.25 81 VAL A CA 1
ATOM 647 C C . VAL A 1 81 ? 1.862 8.334 -8.355 1.00 96.25 81 VAL A C 1
ATOM 649 O O . VAL A 1 81 ? 0.931 8.512 -7.568 1.00 96.25 81 VAL A O 1
ATOM 652 N N . ILE A 1 82 ? 1.942 9.021 -9.500 1.00 96.69 82 ILE A N 1
ATOM 653 C CA . ILE A 1 82 ? 0.933 10.022 -9.879 1.00 96.69 82 ILE A CA 1
ATOM 654 C C . ILE A 1 82 ? -0.458 9.400 -10.062 1.00 96.69 82 ILE A C 1
ATOM 656 O O . ILE A 1 82 ? -1.456 10.008 -9.674 1.00 96.69 82 ILE A O 1
ATOM 660 N N . TYR A 1 83 ? -0.541 8.182 -10.596 1.00 98.25 83 TYR A N 1
ATOM 661 C CA . TYR A 1 83 ? -1.810 7.482 -10.787 1.00 98.25 83 TYR A CA 1
ATOM 662 C C . TYR A 1 83 ? -2.374 6.985 -9.455 1.00 98.25 83 TYR A C 1
ATOM 664 O O . TYR A 1 83 ? -3.557 7.185 -9.181 1.00 98.25 83 TYR A O 1
ATOM 672 N N . MET A 1 84 ? -1.512 6.476 -8.568 1.00 98.25 84 MET A N 1
ATOM 673 C CA . MET A 1 84 ? -1.887 6.122 -7.192 1.00 98.25 84 MET A CA 1
ATOM 674 C C . MET A 1 84 ? -2.450 7.329 -6.438 1.00 98.25 84 MET A C 1
ATOM 676 O O . MET A 1 84 ? -3.509 7.238 -5.824 1.00 98.25 84 MET A O 1
ATOM 680 N N . LYS A 1 85 ? -1.788 8.488 -6.539 1.00 98.00 85 LYS A N 1
ATOM 681 C CA . LYS A 1 85 ? -2.230 9.752 -5.928 1.00 98.00 85 LYS A CA 1
ATOM 682 C C . LYS A 1 85 ? -3.588 10.196 -6.472 1.00 98.00 85 LYS A C 1
ATOM 684 O O . LYS A 1 85 ? -4.444 10.630 -5.703 1.00 98.00 85 LYS A O 1
ATOM 689 N N . ARG A 1 86 ? -3.805 10.085 -7.788 1.00 97.88 86 ARG A N 1
ATOM 690 C CA . ARG A 1 86 ? -5.093 10.411 -8.427 1.00 97.88 86 ARG A CA 1
ATOM 691 C C . ARG A 1 86 ? -6.213 9.498 -7.936 1.00 97.88 86 ARG A C 1
ATOM 693 O O . ARG A 1 86 ? -7.287 10.007 -7.621 1.00 97.88 86 ARG A O 1
ATOM 700 N N . LEU A 1 87 ? -5.960 8.193 -7.851 1.00 98.44 87 LEU A N 1
ATOM 701 C CA . LEU A 1 87 ? -6.927 7.219 -7.352 1.00 98.44 87 LEU A CA 1
ATOM 702 C C . LEU A 1 87 ? -7.251 7.464 -5.875 1.00 98.44 87 LEU A C 1
ATOM 704 O O . LEU A 1 87 ? -8.420 7.620 -5.541 1.00 98.44 87 LEU A O 1
ATOM 708 N N . ALA A 1 88 ? -6.229 7.585 -5.024 1.00 98.19 88 ALA A N 1
ATOM 709 C CA . ALA A 1 88 ? -6.367 7.857 -3.592 1.00 98.19 88 ALA A CA 1
ATOM 710 C C . ALA A 1 88 ? -7.231 9.103 -3.338 1.00 98.19 88 ALA A C 1
ATOM 712 O O . ALA A 1 88 ? -8.208 9.061 -2.592 1.00 98.19 88 ALA A O 1
ATOM 713 N N . LYS A 1 89 ? -6.946 10.193 -4.063 1.00 97.56 89 LYS A N 1
ATOM 714 C CA . LYS A 1 89 ? -7.732 11.429 -4.004 1.00 97.56 89 LYS A CA 1
ATOM 715 C C . LYS A 1 89 ? -9.176 11.244 -4.485 1.00 97.56 89 LYS A C 1
ATOM 717 O O . LYS A 1 89 ? -10.075 11.857 -3.918 1.00 97.56 89 LYS A O 1
ATOM 722 N N . ASN A 1 90 ? -9.406 10.443 -5.529 1.00 97.44 90 ASN A N 1
ATOM 723 C CA . ASN A 1 90 ? -10.745 10.178 -6.066 1.00 97.44 90 ASN A CA 1
ATOM 724 C C . ASN A 1 90 ? -11.626 9.459 -5.032 1.00 97.44 90 ASN A C 1
ATOM 726 O O . ASN A 1 90 ? -12.746 9.896 -4.774 1.00 97.44 90 ASN A O 1
ATOM 730 N N . ILE A 1 91 ? -11.088 8.419 -4.392 1.00 97.06 91 ILE A N 1
ATOM 731 C CA . ILE A 1 91 ? -11.827 7.598 -3.422 1.00 97.06 91 ILE A CA 1
ATOM 732 C C . ILE A 1 91 ? -11.767 8.134 -1.984 1.00 97.06 91 ILE A C 1
ATOM 734 O O . ILE A 1 91 ? -12.365 7.530 -1.099 1.00 97.06 91 ILE A O 1
ATOM 738 N N . LYS A 1 92 ? -11.065 9.254 -1.750 1.00 97.56 92 LYS A N 1
ATOM 739 C CA . LYS A 1 92 ? -10.809 9.842 -0.421 1.00 97.56 92 LYS A CA 1
ATOM 740 C C . LYS A 1 92 ? -10.140 8.858 0.548 1.00 97.56 92 LYS A C 1
ATOM 742 O O . LYS A 1 92 ? -10.566 8.710 1.687 1.00 97.56 92 LYS A O 1
ATOM 747 N N . ALA A 1 93 ? -9.106 8.175 0.068 1.00 98.25 93 ALA A N 1
ATOM 748 C CA . ALA A 1 93 ? -8.258 7.296 0.866 1.00 98.25 93 ALA A CA 1
ATOM 749 C C . ALA A 1 93 ? -6.863 7.899 0.991 1.00 98.25 93 ALA A C 1
ATOM 751 O O . ALA A 1 93 ? -6.374 8.520 0.046 1.00 98.25 93 ALA A O 1
ATOM 752 N N . ASP A 1 94 ? -6.186 7.654 2.105 1.00 98.56 94 ASP A N 1
ATOM 753 C CA . ASP A 1 94 ? -4.787 8.044 2.241 1.00 98.56 94 ASP A CA 1
ATOM 754 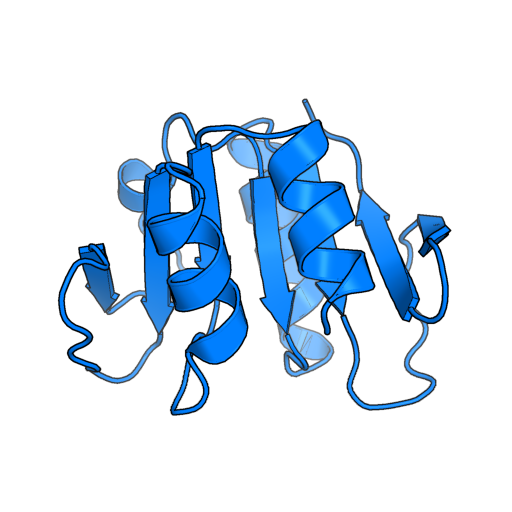C C . ASP A 1 94 ? -3.902 7.219 1.298 1.00 98.56 94 ASP A C 1
ATOM 756 O O . ASP A 1 94 ? -4.262 6.120 0.867 1.00 98.56 94 ASP A O 1
ATOM 760 N N . LEU A 1 95 ? -2.725 7.747 0.967 1.00 98.62 95 LEU A N 1
ATOM 761 C CA . LEU A 1 95 ? -1.729 7.048 0.158 1.00 98.62 95 LEU A CA 1
ATOM 762 C C . LEU A 1 95 ? -0.413 6.936 0.917 1.00 98.62 95 LEU A C 1
ATOM 764 O O . LEU A 1 95 ? 0.159 7.950 1.312 1.00 98.62 95 LEU A O 1
ATOM 768 N N . ILE A 1 96 ? 0.113 5.718 1.029 1.00 98.44 96 ILE A N 1
ATOM 769 C CA . ILE A 1 96 ? 1.484 5.464 1.473 1.00 98.44 96 ILE A CA 1
ATOM 770 C C . ILE A 1 96 ? 2.332 4.931 0.318 1.00 98.44 96 ILE A C 1
ATOM 772 O O . ILE A 1 96 ? 2.010 3.917 -0.296 1.00 98.44 96 ILE A O 1
ATOM 776 N N . VAL A 1 97 ? 3.485 5.553 0.079 1.00 97.69 97 VAL A N 1
ATOM 777 C CA . VAL A 1 97 ? 4.502 5.021 -0.838 1.00 97.69 97 VAL A CA 1
ATOM 778 C C . VAL A 1 97 ? 5.801 4.787 -0.087 1.00 97.69 97 VAL A C 1
ATOM 780 O O . VAL A 1 97 ? 6.390 5.707 0.489 1.00 97.69 97 VAL A O 1
ATOM 783 N N . LYS A 1 98 ? 6.286 3.543 -0.121 1.00 95.31 98 LYS A N 1
ATOM 784 C CA . LYS A 1 98 ? 7.604 3.179 0.401 1.00 95.31 98 LYS A CA 1
ATOM 785 C C . LYS A 1 98 ? 8.591 2.979 -0.756 1.00 95.31 98 LYS A C 1
ATOM 787 O O . LYS A 1 98 ? 8.629 1.877 -1.288 1.00 95.31 98 LYS A O 1
ATOM 792 N N . PRO A 1 99 ? 9.433 3.962 -1.123 1.00 91.44 99 PRO A N 1
ATOM 793 C CA . PRO A 1 99 ? 10.391 3.792 -2.220 1.00 91.44 99 PRO A CA 1
ATOM 794 C C . PRO A 1 99 ? 11.458 2.726 -1.960 1.00 91.44 99 PRO A C 1
ATOM 796 O O . PRO A 1 99 ? 11.695 2.325 -0.807 1.00 91.44 99 PRO A O 1
ATOM 799 N N . LEU A 1 100 ? 12.127 2.307 -3.039 1.00 82.00 100 LEU A N 1
ATOM 800 C CA . LEU A 1 100 ? 13.325 1.467 -2.983 1.00 82.00 100 LEU A CA 1
ATOM 801 C C . LEU A 1 100 ? 14.529 2.257 -2.465 1.00 82.00 100 LEU A C 1
ATOM 803 O O . LEU A 1 100 ? 15.276 1.735 -1.636 1.00 82.00 100 LEU A O 1
ATOM 807 N N . SER A 1 101 ? 14.684 3.501 -2.914 1.00 75.25 101 SER A N 1
ATOM 808 C CA . SER A 1 101 ? 15.864 4.331 -2.690 1.00 75.25 101 SER A CA 1
ATOM 809 C C . SER A 1 101 ? 15.484 5.755 -2.249 1.00 75.25 101 SER A C 1
ATOM 811 O O . SER A 1 101 ? 14.469 5.956 -1.578 1.00 75.25 101 SER A O 1
ATOM 813 N N . SER A 1 102 ? 16.335 6.734 -2.559 1.00 70.19 102 SER A N 1
ATOM 814 C CA . SER A 1 102 ? 16.164 8.159 -2.266 1.00 70.19 102 SER A CA 1
ATOM 815 C C . SER A 1 102 ? 15.278 8.873 -3.293 1.00 70.19 102 SER A C 1
ATOM 817 O O . SER A 1 102 ? 15.527 10.037 -3.602 1.00 70.19 102 SER A O 1
ATOM 819 N N . GLU A 1 103 ? 14.281 8.196 -3.870 1.00 77.50 103 GLU A N 1
ATOM 820 C CA . GLU A 1 103 ? 13.292 8.883 -4.698 1.00 77.50 103 GLU A CA 1
ATOM 821 C C . GLU A 1 103 ? 12.498 9.866 -3.839 1.00 77.50 103 GLU A C 1
ATOM 823 O O . GLU A 1 103 ? 11.951 9.506 -2.792 1.00 77.50 103 GLU A O 1
ATOM 828 N N . PHE A 1 104 ? 12.434 11.110 -4.304 1.00 72.81 104 PHE A N 1
ATOM 829 C CA . PHE A 1 104 ? 11.653 12.157 -3.672 1.00 72.81 104 PHE A CA 1
ATOM 830 C C . PHE A 1 104 ? 10.294 12.257 -4.348 1.00 72.81 104 PHE A C 1
ATOM 832 O O . PHE A 1 104 ? 10.202 12.433 -5.561 1.00 72.81 104 PHE A O 1
ATOM 839 N N . TYR A 1 105 ? 9.244 12.185 -3.541 1.00 80.38 105 TYR A N 1
ATOM 840 C CA . TYR A 1 105 ? 7.878 12.426 -3.979 1.00 80.38 105 TYR A CA 1
ATOM 841 C C . TYR A 1 105 ? 7.314 13.656 -3.270 1.00 80.38 105 TYR A C 1
ATOM 843 O O . TYR A 1 105 ? 7.771 14.023 -2.191 1.00 80.38 105 TYR A O 1
ATOM 851 N N . GLU A 1 106 ? 6.268 14.254 -3.837 1.00 83.81 106 GLU A N 1
ATOM 852 C CA . GLU A 1 106 ? 5.538 15.401 -3.265 1.00 83.81 106 GLU A CA 1
ATOM 853 C C . GLU A 1 106 ? 4.719 15.059 -1.996 1.00 83.81 106 GLU A C 1
ATOM 855 O O . GLU A 1 106 ? 3.740 15.734 -1.687 1.00 83.81 106 GLU A O 1
ATOM 860 N N . GLY A 1 107 ? 5.015 13.950 -1.320 1.00 82.38 107 GLY A N 1
ATOM 861 C CA . GLY A 1 107 ? 4.310 13.513 -0.115 1.00 82.38 107 GLY A CA 1
ATOM 862 C C . GLY A 1 107 ? 5.009 13.973 1.151 1.00 82.38 107 GLY A C 1
ATOM 863 O O . GLY A 1 107 ? 6.195 14.309 1.138 1.00 82.38 107 GLY A O 1
ATOM 864 N N . ASP A 1 108 ? 4.301 13.898 2.273 1.00 90.75 108 ASP A N 1
ATOM 865 C CA . ASP A 1 108 ? 4.923 14.077 3.577 1.00 90.75 108 ASP A CA 1
ATOM 866 C C . ASP A 1 108 ? 5.881 12.915 3.830 1.00 90.75 108 ASP A C 1
ATOM 868 O O . ASP A 1 108 ? 5.449 11.771 4.006 1.00 90.75 108 ASP A O 1
ATOM 872 N N . LEU A 1 109 ? 7.180 13.197 3.916 1.00 92.81 109 LEU A N 1
ATOM 873 C CA . LEU A 1 109 ? 8.136 12.207 4.392 1.00 92.81 109 LEU A CA 1
ATOM 874 C C . LEU A 1 109 ? 7.876 11.946 5.882 1.00 92.81 109 LEU A C 1
ATOM 876 O O . LEU A 1 109 ? 8.139 12.793 6.739 1.00 92.81 109 LEU A O 1
ATOM 880 N N . LYS A 1 110 ? 7.362 10.761 6.205 1.00 93.25 110 LYS A N 1
ATOM 881 C CA . LYS A 1 110 ? 7.158 10.307 7.579 1.00 93.25 110 LYS A CA 1
ATOM 882 C C . LYS A 1 110 ? 8.250 9.324 7.961 1.00 93.25 110 LYS A C 1
ATOM 884 O O . LYS A 1 110 ? 8.549 8.382 7.228 1.00 93.25 110 LYS A O 1
ATOM 889 N N . ARG A 1 111 ? 8.795 9.521 9.158 1.00 91.62 111 ARG A N 1
ATOM 890 C CA . ARG A 1 111 ? 9.648 8.554 9.844 1.00 91.62 111 ARG A CA 1
ATOM 891 C C . ARG A 1 111 ? 8.850 7.926 10.975 1.00 91.62 111 ARG A C 1
ATOM 893 O O . ARG A 1 111 ? 8.373 8.638 11.855 1.00 91.62 111 ARG A O 1
ATOM 900 N N . TYR A 1 112 ? 8.727 6.605 10.968 1.00 91.31 112 TYR A N 1
ATOM 901 C CA . TYR A 1 112 ? 8.095 5.855 12.049 1.00 91.31 112 TYR A CA 1
ATOM 902 C C . TYR A 1 112 ? 8.974 4.661 12.413 1.00 91.31 112 TYR A C 1
ATOM 904 O O . TYR A 1 112 ? 9.308 3.829 11.567 1.00 91.31 112 TYR A O 1
ATOM 912 N N . LYS A 1 113 ? 9.404 4.595 13.677 1.00 90.88 113 LYS A N 1
ATOM 913 C CA . LYS A 1 113 ? 10.460 3.673 14.127 1.00 90.88 113 LYS A CA 1
ATOM 914 C C . LYS A 1 113 ? 11.703 3.800 13.217 1.00 90.88 113 LYS A C 1
ATOM 916 O O . LYS A 1 113 ? 12.266 4.886 13.076 1.00 90.88 113 LYS A O 1
ATOM 921 N N . SER A 1 114 ? 12.131 2.703 12.592 1.00 87.44 114 SER A N 1
ATOM 922 C CA . SER A 1 114 ? 13.292 2.640 11.696 1.00 87.44 114 SER A CA 1
ATOM 923 C C . SER A 1 114 ? 12.949 2.738 10.203 1.00 87.44 114 SER A C 1
ATOM 925 O O . SER A 1 114 ? 13.834 2.526 9.375 1.00 87.44 114 SER A O 1
ATOM 927 N N . ILE A 1 115 ? 11.695 3.037 9.830 1.00 91.12 115 ILE A N 1
ATOM 928 C CA . ILE A 1 115 ? 11.282 3.142 8.423 1.00 91.12 115 ILE A CA 1
ATOM 929 C C . ILE A 1 115 ? 10.862 4.565 8.050 1.00 91.12 115 ILE A C 1
ATOM 931 O O . ILE A 1 115 ? 10.245 5.274 8.843 1.00 91.12 115 ILE A O 1
ATOM 935 N N . ASN A 1 116 ? 11.180 4.947 6.813 1.00 92.81 116 ASN A N 1
ATOM 936 C CA . ASN A 1 116 ? 10.702 6.171 6.181 1.00 92.81 116 ASN A CA 1
ATOM 937 C C . ASN A 1 116 ? 9.775 5.817 5.018 1.00 92.81 116 ASN A C 1
ATOM 939 O O . ASN A 1 116 ? 10.086 4.890 4.264 1.00 92.81 116 ASN A O 1
ATOM 943 N N . PHE A 1 117 ? 8.682 6.552 4.858 1.00 95.25 117 PHE A N 1
ATOM 944 C CA . PHE A 1 117 ? 7.747 6.438 3.737 1.00 95.25 117 PHE A CA 1
ATOM 945 C C . PHE A 1 117 ? 7.099 7.796 3.455 1.00 95.25 117 PHE A C 1
ATOM 947 O O . PHE A 1 117 ? 7.106 8.681 4.310 1.00 95.25 117 PHE A O 1
ATOM 954 N N . TYR A 1 118 ? 6.547 7.953 2.259 1.00 96.75 118 TYR A N 1
ATOM 955 C CA . TYR A 1 118 ? 5.774 9.128 1.877 1.00 96.75 118 TYR A CA 1
ATOM 956 C C . TYR A 1 118 ? 4.300 8.891 2.177 1.00 96.75 118 TYR A C 1
ATOM 958 O O . TYR A 1 118 ? 3.791 7.805 1.894 1.00 96.75 118 TYR A O 1
ATOM 966 N N . LEU A 1 119 ? 3.641 9.893 2.752 1.00 97.19 119 LEU A N 1
ATOM 967 C CA . LEU A 1 119 ? 2.220 9.878 3.081 1.00 97.19 119 LEU A CA 1
ATOM 968 C C . LEU A 1 119 ? 1.510 11.053 2.401 1.00 97.19 119 LEU A C 1
ATOM 970 O O . LEU A 1 119 ? 1.973 12.191 2.474 1.00 97.19 119 LEU A O 1
ATOM 974 N N . TRP A 1 120 ? 0.354 10.783 1.809 1.00 97.81 120 TRP A N 1
ATOM 975 C CA . TRP A 1 120 ? -0.628 11.795 1.434 1.00 97.81 120 TRP A CA 1
ATOM 976 C C . TRP A 1 120 ? -1.923 11.502 2.178 1.00 97.81 120 TRP A C 1
ATOM 978 O O . TRP A 1 120 ? -2.420 10.382 2.098 1.00 97.81 120 TRP A O 1
ATOM 988 N N . ASN A 1 121 ? -2.459 12.503 2.875 1.00 95.88 121 ASN A N 1
ATOM 989 C CA . ASN A 1 121 ? -3.749 12.379 3.546 1.00 95.88 121 ASN A CA 1
ATOM 990 C C . ASN A 1 121 ? -4.840 12.920 2.617 1.00 95.88 121 ASN A C 1
ATOM 992 O O . ASN A 1 121 ? -4.769 14.078 2.190 1.00 95.88 121 ASN A O 1
ATOM 996 N N . PHE A 1 122 ? -5.813 12.080 2.283 1.00 93.12 122 PHE A N 1
ATOM 997 C CA . PHE A 1 122 ? -7.000 12.465 1.512 1.00 93.12 122 PHE A CA 1
ATOM 998 C C . PHE A 1 122 ? -8.308 12.037 2.191 1.00 93.12 122 PHE A C 1
ATOM 1000 O O . PHE A 1 122 ? -9.374 12.414 1.691 1.00 93.12 122 PHE A O 1
ATOM 1007 N N . SER A 1 123 ? -8.217 11.267 3.282 1.00 80.88 123 SER A N 1
ATOM 1008 C CA . SER A 1 123 ? -9.334 10.883 4.151 1.00 80.88 123 SER A CA 1
ATOM 1009 C C . SER A 1 123 ? -9.539 11.831 5.332 1.00 80.88 123 SER A C 1
ATOM 1011 O O . SER A 1 123 ? -8.580 12.543 5.716 1.00 80.88 123 SER A O 1
#

Secondary structure (DSSP, 8-state):
-HHHHHHHHHH-SEEEEES-TT--HHHHHHHHTT-EEEEEESS----TT-EEEE--TTS--HHHHTT-SEEEEES--GGGHHHHHHHHHHHT-EEEEE-SSS---SSEEEEETTEEEEEE---

Sequence (123 aa):
MIGLIDYISEKYSNVVEIGIGRYPEVAYSLYLKGINVIATDIYYFSYKGIRFFIDNIMEPNVSIYNGAGLLYSIRPAPELVIYMKRLAKNIKADLI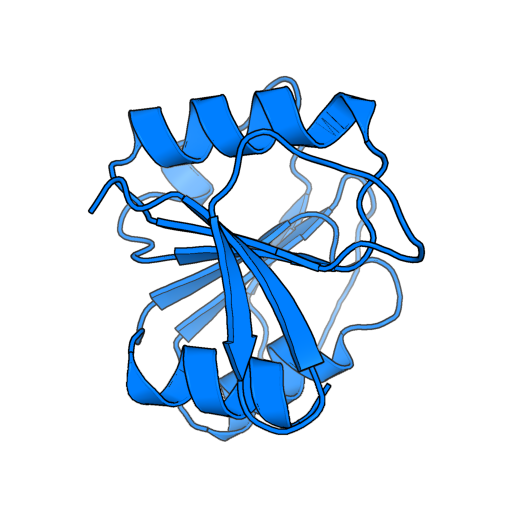VKPLSSEFYEGDLKRYKSINFYLWNFS

pLDDT: mean 94.59, std 5.56, range [70.19, 98.75]

Radius of gyration: 12.95 Å; chains: 1; bounding box: 31×33×30 Å